Protein AF-A0A9D4H4J6-F1 (afdb_monomer)

Radius of gyration: 16.12 Å; Cα contacts (8 Å, |Δi|>4): 76; chains: 1; bounding box: 29×22×49 Å

Solvent-accessible surface area (backbone atoms only — not comparable to full-atom values): 4411 Å² total; per-residue (Å²): 135,82,74,73,85,92,53,87,85,89,85,79,78,88,80,48,65,86,73,39,46,77,48,73,52,73,50,74,58,99,89,47,73,52,72,38,42,28,48,34,46,50,49,75,61,84,82,46,88,85,73,61,89,59,77,48,76,50,74,48,80,54,74,135

Sequence (64 aa):
MTSEQGTHVLTIRRVKPRDAGVYKCKVSNDLGWTSCDAKFTVISTLLYAFTGWKVSYGAEKFCT

Nearest PDB structures (foldseek):
  4qk0-assembly2_D  TM=3.658E-01  e=5.748E-01  Geobacillus stearothermophilus
  4dni-assembly1_A  TM=5.713E-01  e=4.740E+00  Trypanosoma brucei
  5fs4-assembly1_A  TM=4.283E-01  e=5.387E+00  Acinetobacter phage AP205
  6lof-assembly1_A  TM=3.543E-01  e=3.030E+00  Zoanthus sp.

pLDDT: mean 79.9, std 15.35, range [43.72, 97.19]

Or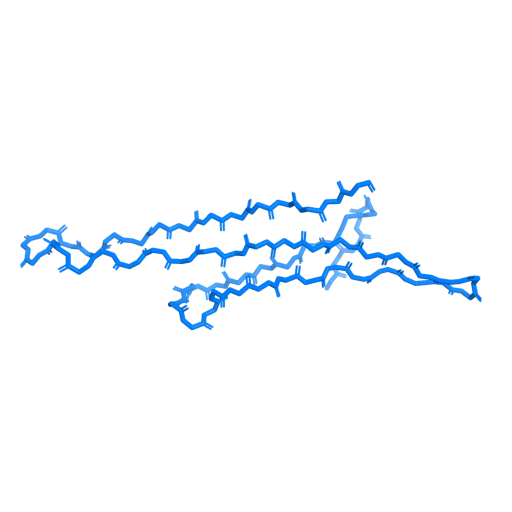ganism: Dreissena polymorpha (NCBI:txid45954)

Secondary structure (DSSP, 8-state):
---SSS------SS--GGG-EEEEEEEEETTEEEEEEEEEEEEE-TT-TTS---EEEEEEEE--

Structure (mmCIF, N/CA/C/O backbone):
data_AF-A0A9D4H4J6-F1
#
_entry.id   AF-A0A9D4H4J6-F1
#
loop_
_atom_site.group_PDB
_atom_site.id
_atom_site.type_symbol
_atom_site.label_atom_id
_atom_site.label_alt_id
_atom_site.label_comp_id
_atom_site.label_asym_id
_atom_site.label_entity_id
_atom_site.label_seq_id
_atom_site.pdbx_PDB_ins_code
_atom_site.Cartn_x
_atom_site.Cartn_y
_atom_site.Cartn_z
_atom_site.occupancy
_atom_site.B_iso_or_equiv
_atom_site.auth_seq_id
_atom_site.auth_comp_id
_atom_site.auth_asym_id
_atom_site.auth_atom_id
_atom_site.pdbx_PDB_model_num
ATOM 1 N N . MET A 1 1 ? -4.419 11.819 -12.939 1.00 43.72 1 MET A N 1
ATOM 2 C CA . MET A 1 1 ? -3.066 11.294 -12.678 1.00 43.72 1 MET A CA 1
ATOM 3 C C . MET A 1 1 ? -2.100 12.230 -13.375 1.00 43.72 1 MET A C 1
ATOM 5 O O . MET A 1 1 ? -1.952 12.131 -14.582 1.00 43.72 1 MET A O 1
ATOM 9 N N . THR A 1 2 ? -1.568 13.221 -12.671 1.00 45.31 2 THR A N 1
ATOM 10 C CA . THR A 1 2 ? -0.587 14.159 -13.229 1.00 45.31 2 THR A CA 1
ATOM 11 C C . THR A 1 2 ? 0.795 13.575 -12.974 1.00 45.31 2 THR A C 1
ATOM 13 O O . THR A 1 2 ? 1.245 13.522 -11.835 1.00 45.31 2 THR A O 1
ATOM 16 N N . SER A 1 3 ? 1.403 13.035 -14.030 1.00 52.47 3 SER A N 1
ATOM 17 C CA . SER A 1 3 ? 2.798 12.599 -14.026 1.00 52.47 3 SER A CA 1
ATOM 18 C C . SER A 1 3 ? 3.644 13.779 -14.476 1.00 52.47 3 SER A C 1
ATOM 20 O O . SER A 1 3 ? 3.887 13.972 -15.662 1.00 52.47 3 SER A O 1
ATOM 22 N N . GLU A 1 4 ? 4.058 14.594 -13.521 1.00 57.62 4 GLU A N 1
ATOM 23 C CA . GLU A 1 4 ? 5.257 15.398 -13.684 1.00 57.62 4 GLU A CA 1
ATOM 24 C C . GLU A 1 4 ? 6.269 14.775 -12.716 1.00 57.62 4 GLU A C 1
ATOM 26 O O . GLU A 1 4 ? 5.985 14.665 -11.528 1.00 57.62 4 GLU A O 1
ATOM 31 N N . GLN A 1 5 ? 7.419 14.311 -13.230 1.00 61.38 5 GLN A N 1
ATOM 32 C CA . GLN A 1 5 ? 8.574 13.786 -12.465 1.00 61.38 5 GLN A CA 1
ATOM 33 C C . GLN A 1 5 ? 8.570 12.291 -12.052 1.00 61.38 5 GLN A C 1
ATOM 35 O O . GLN A 1 5 ? 9.197 11.927 -11.058 1.00 61.38 5 GLN A O 1
ATOM 40 N N . GLY A 1 6 ? 7.916 11.387 -12.797 1.00 73.00 6 GLY A N 1
ATOM 41 C CA . GLY A 1 6 ? 8.105 9.928 -12.619 1.00 73.00 6 GLY A CA 1
ATOM 42 C C . GLY A 1 6 ? 7.610 9.362 -11.278 1.00 73.00 6 GLY A C 1
ATOM 43 O O . GLY A 1 6 ? 7.923 8.229 -10.918 1.00 73.00 6 GLY A O 1
ATOM 44 N N . THR A 1 7 ? 6.825 10.148 -10.540 1.00 80.44 7 THR A N 1
ATOM 45 C CA . THR A 1 7 ? 6.242 9.769 -9.255 1.00 80.44 7 THR A CA 1
ATOM 46 C C . THR A 1 7 ? 4.739 9.576 -9.411 1.00 80.44 7 THR A C 1
ATOM 48 O O . THR A 1 7 ? 4.035 10.456 -9.902 1.00 80.44 7 THR A O 1
ATOM 51 N N . HIS A 1 8 ? 4.229 8.435 -8.947 1.00 84.00 8 HIS A N 1
ATOM 52 C CA . HIS A 1 8 ? 2.796 8.152 -8.888 1.00 84.00 8 HIS A CA 1
ATOM 53 C C . HIS A 1 8 ? 2.331 8.109 -7.431 1.00 84.00 8 HIS A C 1
ATOM 55 O O . HIS A 1 8 ? 2.916 7.411 -6.605 1.00 84.00 8 HIS A O 1
ATOM 61 N N . VAL A 1 9 ? 1.266 8.852 -7.117 1.00 86.12 9 VAL A N 1
ATOM 62 C CA . VAL A 1 9 ? 0.726 8.973 -5.755 1.00 86.12 9 VAL A CA 1
ATOM 63 C C . VAL A 1 9 ? -0.714 8.469 -5.712 1.00 86.12 9 VAL A C 1
ATOM 65 O O . VAL A 1 9 ? -1.559 8.910 -6.493 1.00 86.12 9 VAL A O 1
ATOM 68 N N . LEU A 1 10 ? -0.997 7.570 -4.766 1.00 88.56 10 LEU A N 1
ATOM 69 C CA . LEU A 1 10 ? -2.350 7.154 -4.400 1.00 88.56 10 LEU A CA 1
ATOM 70 C C . LEU A 1 10 ? -2.770 7.873 -3.114 1.00 88.56 10 LEU A C 1
ATOM 72 O O . LEU A 1 10 ? -2.170 7.670 -2.062 1.00 88.56 10 LEU A O 1
ATOM 76 N N . THR A 1 11 ? -3.830 8.677 -3.192 1.00 89.88 11 THR A N 1
ATOM 77 C CA . THR A 1 11 ? -4.373 9.412 -2.042 1.00 89.88 11 THR A CA 1
ATOM 78 C C . THR A 1 11 ? -5.725 8.842 -1.636 1.00 89.88 11 THR A C 1
ATOM 80 O O . THR A 1 11 ? -6.690 8.926 -2.396 1.00 89.88 11 THR A O 1
ATOM 83 N N . ILE A 1 12 ? -5.825 8.336 -0.406 1.00 88.62 12 ILE A N 1
ATOM 84 C CA . ILE A 1 12 ? -7.076 7.838 0.178 1.00 88.62 12 ILE A CA 1
ATOM 85 C C . ILE A 1 12 ? -7.612 8.897 1.141 1.00 88.62 12 ILE A C 1
ATOM 87 O O . ILE A 1 12 ? -6.981 9.227 2.143 1.00 88.62 12 ILE A O 1
ATOM 91 N N . ARG A 1 13 ? -8.776 9.472 0.832 1.00 89.12 13 ARG A N 1
ATOM 92 C CA . ARG A 1 13 ? -9.412 10.500 1.672 1.00 89.12 13 ARG A CA 1
ATOM 93 C C . ARG A 1 13 ? -10.382 9.857 2.655 1.00 89.12 13 ARG A C 1
ATOM 95 O O . ARG A 1 13 ? -11.107 8.943 2.282 1.00 89.12 13 ARG A O 1
ATOM 102 N N . ARG A 1 14 ? -10.477 10.425 3.864 1.00 87.19 14 ARG A N 1
ATOM 103 C CA . ARG A 1 14 ? -11.379 9.950 4.934 1.00 87.19 14 ARG A CA 1
ATOM 104 C C . ARG A 1 14 ? -11.172 8.460 5.230 1.00 87.19 14 ARG A C 1
ATOM 106 O O . ARG A 1 14 ? -12.126 7.686 5.190 1.00 87.19 14 ARG A O 1
ATOM 113 N N . VAL A 1 15 ? -9.915 8.103 5.494 1.00 88.12 15 VAL A N 1
ATOM 114 C CA . VAL A 1 15 ? -9.472 6.741 5.803 1.00 88.12 15 VAL A CA 1
ATOM 115 C C . VAL A 1 15 ? -10.329 6.123 6.911 1.00 88.12 15 VAL A C 1
ATOM 117 O O . VAL A 1 15 ? -10.595 6.753 7.938 1.00 88.12 15 VAL A O 1
ATOM 120 N N . LYS A 1 16 ? -10.748 4.878 6.696 1.00 87.81 16 LYS A N 1
ATOM 121 C CA . LYS A 1 16 ? -11.514 4.043 7.625 1.00 87.81 16 LYS A CA 1
ATOM 122 C C . LYS A 1 16 ? -10.746 2.756 7.933 1.00 87.81 16 LYS A C 1
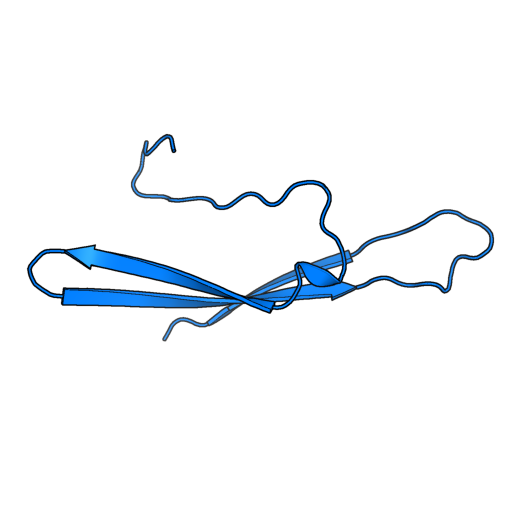ATOM 124 O O . LYS A 1 16 ? -9.913 2.347 7.130 1.00 87.81 16 LYS A O 1
ATOM 129 N N . PRO A 1 17 ? -11.066 2.050 9.034 1.00 87.19 17 PRO A N 1
ATOM 130 C CA . PRO A 1 17 ? -10.400 0.790 9.379 1.00 87.19 17 PRO A CA 1
ATOM 131 C C . PRO A 1 17 ? -10.401 -0.260 8.258 1.00 87.19 17 PRO A C 1
ATOM 133 O O . PRO A 1 17 ? -9.426 -0.976 8.085 1.00 87.19 17 PRO A O 1
ATOM 136 N N . ARG A 1 18 ? -11.466 -0.308 7.447 1.00 89.25 18 ARG A N 1
ATOM 137 C CA . ARG A 1 18 ? -11.583 -1.206 6.283 1.00 89.25 18 ARG A CA 1
ATOM 138 C C . ARG A 1 18 ? -10.625 -0.899 5.128 1.00 89.25 18 ARG A C 1
ATOM 140 O O . ARG A 1 18 ? -10.486 -1.727 4.242 1.00 89.25 18 ARG A O 1
ATOM 147 N N . ASP A 1 19 ? -10.025 0.289 5.113 1.00 92.25 19 ASP A N 1
ATOM 148 C CA . 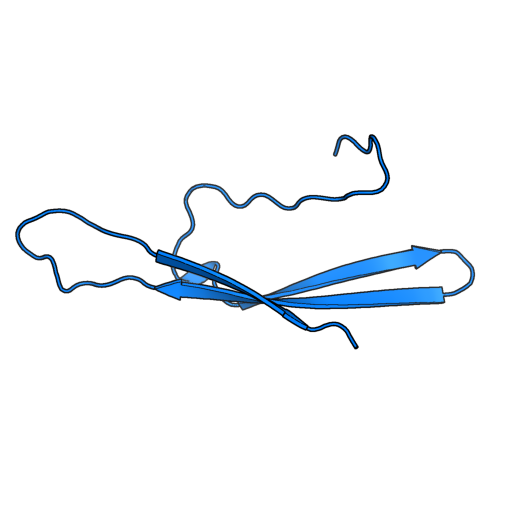ASP A 1 19 ? -9.055 0.678 4.089 1.00 92.25 19 ASP A CA 1
ATOM 149 C C . ASP A 1 19 ? -7.643 0.165 4.448 1.00 92.25 19 ASP A C 1
ATOM 151 O O . ASP A 1 19 ? -6.720 0.300 3.648 1.00 92.25 19 ASP A O 1
ATOM 155 N N . ALA A 1 20 ? -7.453 -0.417 5.641 1.00 92.12 20 ALA A N 1
ATOM 156 C CA . ALA A 1 20 ? -6.207 -1.067 6.036 1.00 92.12 20 ALA A CA 1
ATOM 157 C C . ALA A 1 20 ? -5.945 -2.331 5.203 1.00 92.12 20 ALA A C 1
ATOM 159 O O . ALA A 1 20 ? -6.867 -3.070 4.856 1.00 92.12 20 ALA A O 1
ATOM 160 N N . GLY A 1 21 ? -4.676 -2.605 4.911 1.00 93.19 21 GLY A N 1
ATOM 161 C CA . GLY A 1 21 ? -4.286 -3.746 4.086 1.00 93.19 21 GLY A CA 1
ATOM 162 C C . GLY A 1 21 ? -2.911 -3.580 3.452 1.00 93.19 21 GLY A C 1
ATOM 163 O O . GLY A 1 21 ? -2.152 -2.678 3.805 1.00 93.19 21 GLY A O 1
ATOM 164 N N . VAL A 1 22 ? -2.583 -4.465 2.511 1.00 94.81 22 VAL A N 1
ATOM 165 C CA . VAL A 1 22 ? -1.357 -4.366 1.709 1.00 94.81 22 VAL A CA 1
ATOM 166 C C . VAL A 1 22 ? -1.686 -3.692 0.384 1.00 94.81 22 VAL A C 1
ATOM 168 O O . VAL A 1 22 ? -2.530 -4.167 -0.373 1.00 94.81 22 VAL A O 1
ATOM 171 N N . TYR A 1 23 ? -0.998 -2.594 0.103 1.00 94.00 23 TYR A N 1
ATOM 172 C CA . TYR A 1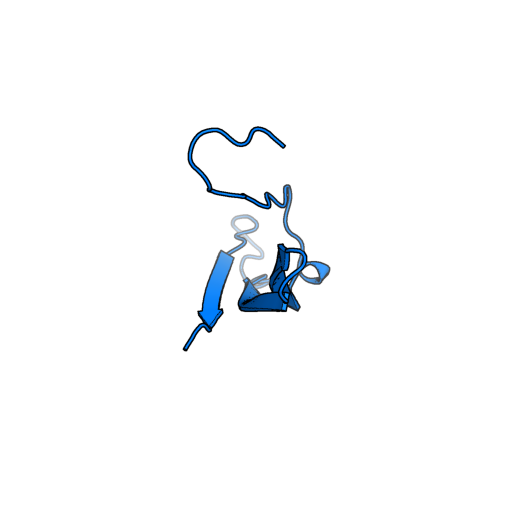 23 ? -1.082 -1.865 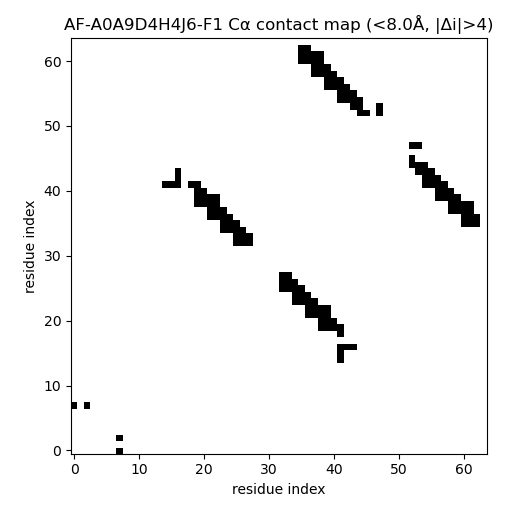-1.154 1.00 94.00 23 TYR A CA 1
ATOM 173 C C . TYR A 1 23 ? 0.121 -2.225 -2.016 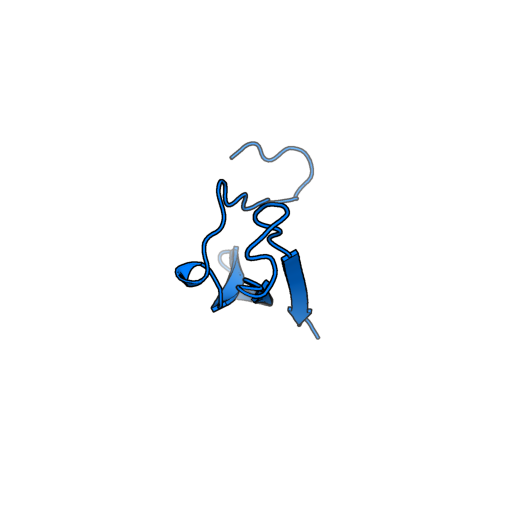1.00 94.00 23 TYR A C 1
ATOM 175 O O . TYR A 1 23 ? 1.256 -2.138 -1.561 1.00 94.00 23 TYR A O 1
ATOM 183 N N . LYS A 1 24 ? -0.131 -2.609 -3.268 1.00 93.25 24 LYS A N 1
ATOM 184 C CA . LYS A 1 24 ? 0.901 -2.991 -4.235 1.00 93.25 24 LYS A CA 1
ATOM 185 C C . LYS A 1 24 ? 1.006 -1.936 -5.326 1.00 93.25 24 LYS A C 1
ATOM 187 O O . LYS A 1 24 ? 0.038 -1.687 -6.044 1.00 93.25 24 LYS A O 1
ATOM 192 N N . CYS A 1 25 ? 2.182 -1.338 -5.472 1.00 91.56 25 CYS A N 1
ATOM 193 C CA . CYS A 1 25 ? 2.524 -0.534 -6.638 1.00 91.56 25 CYS A CA 1
ATOM 194 C C . CYS A 1 25 ? 3.172 -1.455 -7.672 1.00 91.56 25 CYS A C 1
ATOM 196 O O . CYS A 1 25 ? 4.225 -2.021 -7.395 1.00 91.56 25 CYS A O 1
ATOM 198 N N . LYS A 1 26 ? 2.551 -1.626 -8.843 1.00 92.69 26 LYS A N 1
ATOM 199 C CA . LYS A 1 26 ? 3.092 -2.426 -9.950 1.00 92.69 26 LYS A CA 1
ATOM 200 C C . LYS A 1 26 ? 3.384 -1.516 -11.137 1.00 92.69 26 LYS A C 1
ATOM 202 O O . LYS A 1 26 ? 2.505 -0.771 -11.563 1.00 92.69 26 LYS A O 1
ATOM 207 N N . VAL A 1 27 ? 4.591 -1.623 -11.678 1.00 91.00 27 VAL A N 1
ATOM 208 C CA . VAL A 1 27 ? 5.035 -0.898 -12.874 1.00 91.00 27 VAL A CA 1
ATOM 209 C C . VAL A 1 27 ? 5.456 -1.923 -13.918 1.00 91.00 27 VAL A C 1
ATOM 211 O O . VAL A 1 27 ? 6.156 -2.880 -13.593 1.00 91.00 27 VAL A O 1
ATOM 214 N N . SER A 1 28 ? 5.012 -1.757 -15.161 1.00 93.19 28 SER A N 1
ATOM 215 C CA . SER A 1 28 ? 5.297 -2.691 -16.254 1.00 93.19 28 SER A CA 1
ATOM 216 C C . SER A 1 28 ? 5.591 -1.972 -17.562 1.00 93.19 28 SER A C 1
ATOM 218 O O . SER A 1 28 ? 5.037 -0.904 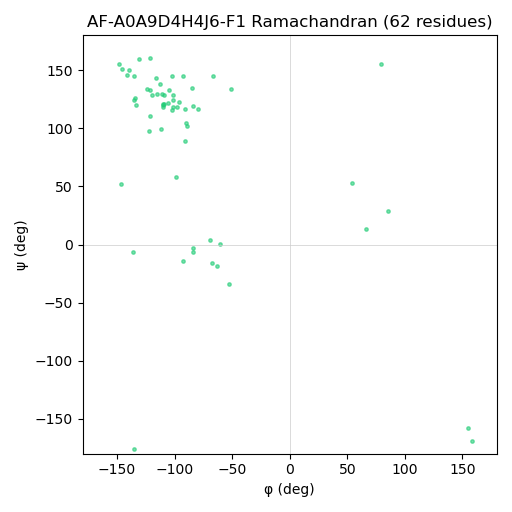-17.819 1.00 93.19 28 SER A O 1
ATOM 220 N N . ASN A 1 29 ? 6.423 -2.596 -18.388 1.00 93.69 29 ASN A N 1
ATOM 221 C CA . ASN A 1 29 ? 6.680 -2.254 -19.783 1.00 93.69 29 ASN A CA 1
ATOM 222 C C . ASN A 1 29 ? 6.676 -3.544 -20.629 1.00 93.69 29 ASN A C 1
ATOM 224 O O . ASN A 1 29 ? 6.439 -4.631 -20.101 1.00 93.69 29 ASN A O 1
ATOM 228 N N . ASP A 1 30 ? 6.969 -3.441 -21.924 1.00 97.19 30 ASP A N 1
ATOM 229 C CA . ASP A 1 30 ? 6.953 -4.594 -22.840 1.00 97.19 30 ASP A CA 1
ATOM 230 C C . ASP A 1 30 ? 7.988 -5.681 -22.490 1.00 97.19 30 ASP A C 1
ATOM 232 O O . ASP A 1 30 ? 7.855 -6.827 -22.911 1.00 97.19 30 ASP A O 1
ATOM 236 N N . LEU A 1 31 ? 9.011 -5.342 -21.698 1.00 96.69 31 LEU A N 1
ATOM 237 C CA . LEU A 1 31 ? 10.077 -6.258 -21.287 1.00 96.69 31 LEU A CA 1
ATOM 238 C C . LEU A 1 31 ? 9.787 -6.960 -19.955 1.00 96.69 31 LEU A C 1
ATOM 240 O O . LEU A 1 31 ? 10.466 -7.930 -19.618 1.00 96.69 31 LEU A O 1
ATOM 244 N N . GLY A 1 32 ? 8.806 -6.493 -19.180 1.00 95.56 32 GLY A N 1
ATOM 245 C CA . GLY A 1 32 ? 8.474 -7.099 -17.899 1.00 95.56 32 GLY A CA 1
ATOM 246 C C . GLY A 1 32 ? 7.810 -6.151 -16.911 1.00 95.56 32 GLY A C 1
ATO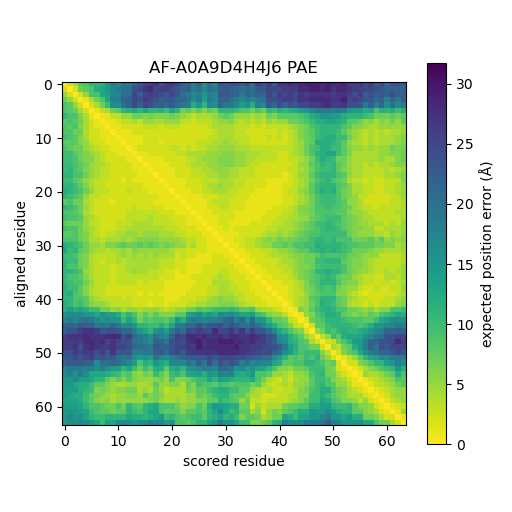M 247 O O . GLY A 1 32 ? 7.187 -5.150 -17.261 1.00 95.56 32 GLY A O 1
ATOM 248 N N . TRP A 1 33 ? 7.906 -6.502 -15.631 1.00 94.06 33 TRP A N 1
ATOM 249 C CA . TRP A 1 33 ? 7.283 -5.745 -14.554 1.00 94.06 33 TRP A CA 1
ATOM 250 C C . TRP A 1 33 ? 8.087 -5.830 -13.263 1.00 94.06 33 TRP A C 1
ATOM 252 O O . TRP A 1 33 ? 8.807 -6.794 -13.016 1.00 94.06 33 TRP A O 1
ATOM 262 N N . THR A 1 34 ? 7.908 -4.819 -12.424 1.00 93.12 34 THR A N 1
ATOM 263 C CA . THR A 1 34 ? 8.382 -4.787 -11.042 1.00 93.12 34 THR A CA 1
ATOM 264 C C . THR A 1 34 ? 7.245 -4.356 -10.119 1.00 93.12 34 THR A C 1
ATOM 266 O O . THR A 1 34 ? 6.249 -3.771 -10.569 1.00 93.12 34 THR A O 1
ATOM 269 N N . SER A 1 35 ? 7.350 -4.667 -8.830 1.00 92.69 35 SER A N 1
ATOM 270 C CA . SER A 1 35 ? 6.367 -4.234 -7.841 1.00 92.69 35 SER A CA 1
ATOM 271 C C . SER A 1 35 ? 6.974 -3.938 -6.479 1.00 92.69 35 SER A C 1
ATOM 273 O O . SER A 1 35 ? 7.931 -4.591 -6.080 1.00 92.69 35 SER A O 1
ATOM 275 N N . CYS A 1 36 ? 6.340 -3.022 -5.751 1.00 92.50 36 CYS A N 1
ATOM 276 C CA . CYS A 1 36 ? 6.624 -2.725 -4.352 1.00 92.50 36 CYS A CA 1
ATOM 277 C C . CYS A 1 36 ? 5.358 -2.873 -3.518 1.00 92.50 36 CYS A C 1
ATOM 279 O O . CYS A 1 36 ? 4.320 -2.310 -3.887 1.00 92.50 36 CYS A O 1
ATOM 281 N N . ASP A 1 37 ? 5.465 -3.542 -2.376 1.00 93.44 37 ASP A N 1
ATOM 282 C CA . ASP A 1 37 ? 4.349 -3.706 -1.452 1.00 93.44 37 ASP A CA 1
ATOM 283 C C . ASP A 1 37 ? 4.503 -2.743 -0.276 1.00 93.44 37 ASP A C 1
ATOM 285 O O . ASP A 1 37 ? 5.604 -2.439 0.178 1.00 93.44 37 ASP A O 1
ATOM 289 N N . ALA A 1 38 ? 3.386 -2.229 0.220 1.00 93.06 38 ALA A N 1
ATOM 290 C CA . ALA A 1 38 ? 3.347 -1.376 1.392 1.00 93.06 38 ALA A CA 1
ATOM 291 C C . ALA A 1 38 ? 2.219 -1.820 2.317 1.00 93.06 38 ALA A C 1
ATOM 293 O O . ALA A 1 38 ? 1.060 -1.916 1.905 1.00 93.06 38 ALA A O 1
ATOM 294 N N . LYS A 1 39 ? 2.542 -2.074 3.584 1.00 93.75 39 LYS A N 1
ATOM 295 C CA . LYS A 1 39 ? 1.533 -2.382 4.597 1.00 93.75 39 LYS A CA 1
ATOM 296 C C . LYS A 1 39 ? 0.969 -1.076 5.138 1.00 93.75 39 LYS A C 1
ATOM 298 O O . LYS A 1 39 ? 1.706 -0.273 5.704 1.00 93.75 39 LYS A O 1
ATOM 303 N N . PHE A 1 40 ? -0.334 -0.879 4.973 1.00 92.94 40 PHE A N 1
ATOM 304 C CA . PHE A 1 40 ? -1.059 0.274 5.488 1.00 92.94 40 PHE A CA 1
ATOM 305 C C . PHE A 1 40 ? -1.913 -0.126 6.690 1.00 92.94 40 PHE A C 1
ATOM 307 O O . PHE A 1 40 ? -2.778 -1.003 6.593 1.00 92.94 40 PHE A O 1
ATOM 314 N N . THR A 1 41 ? -1.674 0.518 7.829 1.00 91.12 41 THR A N 1
ATOM 315 C CA . THR A 1 41 ? -2.390 0.274 9.083 1.00 91.12 41 THR A CA 1
ATOM 316 C C . THR A 1 41 ? -3.232 1.486 9.463 1.00 91.12 41 THR A C 1
ATOM 318 O O . THR A 1 41 ? -2.802 2.635 9.351 1.00 91.12 41 THR A O 1
ATOM 321 N N . VAL A 1 42 ? -4.455 1.222 9.926 1.00 89.38 42 VAL A N 1
ATOM 322 C CA . VAL A 1 42 ? -5.389 2.242 10.412 1.00 89.38 42 VAL A CA 1
ATOM 323 C C . VAL A 1 42 ? -5.735 1.903 11.851 1.00 89.38 42 VAL A C 1
ATOM 325 O O . VAL A 1 42 ? -6.409 0.907 12.114 1.00 89.38 42 VAL A O 1
ATOM 328 N N . ILE A 1 43 ? -5.262 2.724 12.784 1.00 81.62 43 ILE A N 1
ATOM 329 C CA . ILE A 1 43 ? -5.506 2.538 14.211 1.00 81.62 43 ILE A CA 1
ATOM 330 C C . ILE A 1 43 ? -6.670 3.436 14.612 1.00 81.62 43 ILE A C 1
ATOM 332 O O . ILE A 1 43 ? -6.625 4.664 14.500 1.00 81.62 43 ILE A O 1
ATOM 336 N N . SER A 1 44 ? -7.728 2.782 15.076 1.00 71.06 44 SER A N 1
ATOM 337 C CA . SER A 1 44 ? -8.937 3.397 15.595 1.00 71.06 44 SER A CA 1
ATOM 338 C C . SER A 1 44 ? -8.998 3.122 17.093 1.00 71.06 44 SER A C 1
ATOM 340 O O . SER A 1 44 ? -9.348 2.028 17.532 1.00 71.06 44 SER A O 1
ATOM 342 N N . THR A 1 45 ? -8.600 4.111 17.887 1.00 65.75 45 THR A N 1
ATOM 343 C CA . THR A 1 45 ? -8.605 3.984 19.343 1.00 65.75 45 THR A CA 1
ATOM 344 C C . THR A 1 45 ? -9.965 4.428 19.876 1.00 65.75 45 THR A C 1
ATOM 346 O O . THR A 1 45 ? -10.229 5.620 20.007 1.00 65.75 45 THR A O 1
ATOM 349 N N . LEU A 1 46 ? -10.825 3.463 20.218 1.00 59.97 46 LEU A N 1
ATOM 350 C CA . LEU A 1 46 ? -12.147 3.684 20.836 1.00 59.97 46 LEU A CA 1
ATOM 351 C C . LEU A 1 46 ? -12.084 4.216 22.288 1.00 59.97 46 LEU A C 1
ATOM 353 O O . LEU A 1 46 ? -13.117 4.371 22.929 1.00 59.97 46 LEU A O 1
ATOM 357 N N . LEU A 1 47 ? -10.893 4.498 22.827 1.00 51.31 47 LEU A N 1
ATOM 358 C CA . LEU A 1 47 ? -10.689 4.771 24.258 1.00 51.31 47 LEU A CA 1
ATOM 359 C C . LEU A 1 47 ? -10.947 6.226 24.695 1.00 51.31 47 LEU A C 1
ATOM 361 O O . LEU A 1 47 ? -10.890 6.511 25.887 1.00 51.31 47 LEU A O 1
ATOM 365 N N . TYR A 1 48 ? -11.264 7.155 23.790 1.00 53.69 48 TYR A N 1
ATOM 366 C CA . TYR A 1 48 ? -11.520 8.562 24.142 1.00 53.69 48 TYR A CA 1
ATOM 367 C C . TYR A 1 48 ? -13.016 8.872 24.240 1.00 53.69 48 TYR A C 1
ATOM 369 O O . TYR A 1 48 ? -13.519 9.762 23.558 1.00 53.69 48 TYR A O 1
ATOM 377 N N . ALA A 1 49 ? -13.738 8.167 25.111 1.00 52.91 49 ALA A N 1
ATOM 378 C CA . ALA A 1 49 ? -15.167 8.398 25.342 1.00 52.91 49 ALA A CA 1
ATOM 379 C C . ALA A 1 49 ? -15.522 9.819 25.852 1.00 52.91 49 ALA A C 1
ATOM 381 O O . ALA A 1 49 ? -16.698 10.106 26.038 1.00 52.91 49 ALA A O 1
ATOM 382 N N . PHE A 1 50 ? -14.551 10.728 2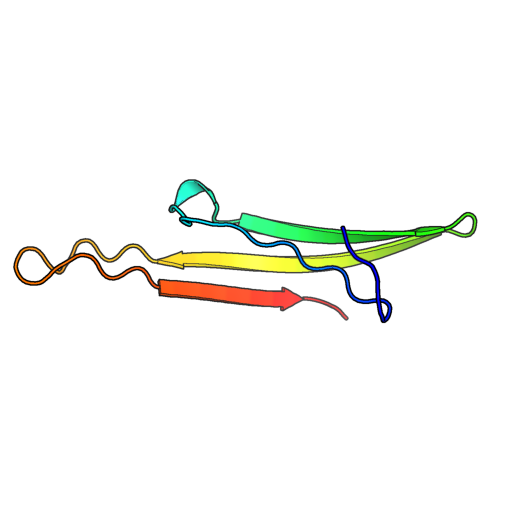6.044 1.00 60.22 50 PHE A N 1
ATOM 383 C CA . PHE A 1 50 ? -14.807 12.073 26.576 1.00 60.22 50 PHE A CA 1
ATOM 384 C C . PHE A 1 50 ? -14.083 13.239 25.872 1.00 60.22 50 PHE A C 1
ATOM 386 O O . PHE A 1 50 ? -14.399 14.387 26.168 1.00 60.22 50 PHE A O 1
ATOM 393 N N . THR A 1 51 ? -13.171 13.014 24.913 1.00 57.09 51 THR A N 1
ATOM 394 C CA . THR A 1 51 ? -12.437 14.106 24.224 1.00 57.09 51 THR A CA 1
ATOM 395 C C . THR A 1 51 ? -12.108 13.794 22.754 1.00 57.09 51 THR A C 1
ATOM 397 O O . THR A 1 51 ? -10.979 13.935 22.300 1.00 57.09 51 THR A O 1
ATOM 400 N N . GLY A 1 52 ? -13.108 13.400 21.964 1.00 57.22 52 GLY A N 1
ATOM 401 C CA . GLY A 1 52 ? -13.002 13.374 20.498 1.00 57.22 52 GLY A CA 1
ATOM 402 C C . GLY A 1 52 ? -12.246 12.180 19.892 1.00 57.22 52 GLY A C 1
ATOM 403 O O . GLY A 1 52 ? -11.402 11.529 20.500 1.00 57.22 52 GLY A O 1
ATOM 404 N N . TRP A 1 53 ? -12.585 11.877 18.639 1.00 56.72 53 TRP A N 1
ATOM 405 C CA . TRP A 1 53 ? -12.039 10.753 17.880 1.00 56.72 53 TRP A CA 1
ATOM 406 C C . TRP A 1 53 ? -10.657 11.089 17.304 1.00 56.72 53 TRP A C 1
ATOM 408 O O . TRP A 1 53 ? -10.542 11.961 16.441 1.00 56.72 53 TRP A O 1
ATOM 418 N N . LYS A 1 54 ? -9.611 10.376 17.737 1.00 61.91 54 LYS A N 1
ATOM 419 C CA . LYS A 1 54 ? -8.286 10.413 17.098 1.00 61.91 54 LYS A CA 1
ATOM 420 C C . LYS A 1 54 ? -8.091 9.175 16.223 1.00 61.91 54 LYS A C 1
ATOM 422 O O . LYS A 1 54 ? -8.201 8.050 16.703 1.00 61.91 54 LYS A O 1
ATOM 427 N N . VAL A 1 55 ? -7.780 9.396 14.945 1.00 67.44 55 VAL A N 1
ATOM 428 C CA . VAL A 1 55 ? -7.346 8.352 14.001 1.00 67.44 55 VAL A CA 1
ATOM 429 C C . VAL A 1 55 ? -5.848 8.487 13.795 1.00 67.44 55 VAL A C 1
ATOM 431 O O . VAL A 1 55 ? -5.379 9.588 13.509 1.00 67.44 55 VAL A O 1
ATOM 434 N N . SER A 1 56 ? -5.128 7.370 13.872 1.00 78.06 56 SER A N 1
ATOM 435 C CA . SER A 1 56 ? -3.718 7.293 13.482 1.00 78.06 56 SER A CA 1
ATOM 436 C C . SER A 1 56 ? -3.563 6.347 12.291 1.00 78.06 56 SER A C 1
ATOM 438 O O . SER A 1 56 ? -4.262 5.337 12.197 1.00 78.06 56 SER A O 1
ATOM 440 N N . TYR A 1 57 ? -2.653 6.670 11.374 1.00 82.25 57 TYR A N 1
ATOM 441 C CA . TYR A 1 57 ? -2.376 5.886 10.168 1.00 82.25 57 TYR A CA 1
ATOM 442 C C . TYR A 1 57 ? -0.867 5.742 9.951 1.00 82.25 57 TYR A C 1
ATOM 444 O O . TYR A 1 57 ? -0.109 6.666 10.246 1.00 82.25 57 TYR A O 1
ATOM 452 N N . GLY A 1 58 ? -0.440 4.587 9.437 1.00 81.75 58 GLY A N 1
ATOM 453 C CA . GLY A 1 58 ? 0.963 4.276 9.148 1.00 81.75 58 GLY A CA 1
ATOM 454 C C . GLY A 1 58 ? 1.114 3.485 7.850 1.00 81.75 58 GLY A C 1
ATOM 455 O O . GLY A 1 58 ? 0.240 2.691 7.503 1.00 81.75 58 GLY A O 1
ATOM 456 N N . ALA A 1 59 ? 2.208 3.718 7.122 1.00 81.06 59 ALA A N 1
ATOM 457 C CA . ALA A 1 59 ? 2.546 2.996 5.898 1.00 81.06 59 ALA A CA 1
ATOM 458 C C . ALA A 1 59 ? 4.016 2.561 5.931 1.00 81.06 59 ALA A C 1
ATOM 460 O O . ALA A 1 59 ? 4.910 3.405 5.985 1.00 81.06 59 ALA A O 1
ATOM 461 N N . GLU A 1 60 ? 4.260 1.257 5.863 1.00 84.94 60 GLU A N 1
ATOM 462 C CA . GLU A 1 60 ? 5.603 0.668 5.823 1.00 84.94 60 GLU A CA 1
ATOM 463 C C . GLU A 1 60 ? 5.855 0.097 4.427 1.00 84.94 60 GLU A C 1
ATOM 465 O O . GLU A 1 60 ? 5.089 -0.749 3.963 1.00 84.94 60 GLU A O 1
ATOM 470 N N . LYS A 1 61 ? 6.894 0.588 3.738 1.00 82.06 61 LYS A N 1
ATOM 471 C CA . LYS A 1 61 ? 7.283 0.114 2.401 1.00 82.06 61 LYS A CA 1
ATOM 472 C C . LYS A 1 61 ? 8.175 -1.121 2.521 1.00 82.06 61 LYS A C 1
ATOM 474 O O . LYS A 1 61 ? 9.142 -1.103 3.275 1.00 82.06 61 LYS A O 1
ATOM 479 N N . PHE A 1 62 ? 7.891 -2.134 1.713 1.00 74.06 62 PHE A N 1
ATOM 480 C CA . PHE A 1 62 ? 8.660 -3.364 1.584 1.00 74.06 62 PHE A CA 1
ATOM 481 C C . PHE A 1 62 ? 9.092 -3.509 0.124 1.00 74.06 62 PHE A C 1
ATOM 483 O O . PHE A 1 62 ? 8.334 -3.948 -0.741 1.00 74.06 62 PHE A O 1
ATOM 490 N N . CYS A 1 63 ? 10.322 -3.091 -0.138 1.00 76.69 63 CYS A N 1
ATOM 491 C CA . CYS A 1 63 ? 11.022 -3.265 -1.400 1.00 76.69 63 CYS A CA 1
ATOM 492 C C . CYS A 1 63 ? 12.440 -3.730 -1.056 1.00 76.69 63 CYS A C 1
ATOM 494 O O . CYS A 1 63 ? 13.107 -3.065 -0.263 1.00 76.69 63 CYS A O 1
ATOM 496 N N . THR A 1 64 ? 12.859 -4.865 -1.613 1.00 58.50 64 THR A N 1
ATOM 497 C CA . THR A 1 64 ? 14.257 -5.337 -1.629 1.00 58.50 64 THR A CA 1
ATOM 498 C C . THR A 1 64 ? 14.981 -4.830 -2.859 1.00 58.50 64 THR A C 1
ATOM 500 O O . THR A 1 64 ? 14.321 -4.774 -3.922 1.00 58.50 64 THR A O 1
#

InterPro domains:
  IPR007110 Immunoglobulin-like domain [PS50835] (1-41)
  IPR013098 Immunoglobulin I-set [PF07679] (1-42)
  IPR013783 Immunoglobulin-like fold [G3DSA:2.60.40.10] (1-44)
  IPR036179 Immunoglobulin-like domain superfamily [SSF48726] (2-44)

Foldseek 3Di:
DDDDPNDDDDDDPPDDQVVFDKDKDWDDDPVGIDIKIKGKGKDWDPPCPDDDTDIDIDIGIDDD

Mean predicted aligned error: 8.45 Å